Protein AF-A0A9E6CW08-F1 (afdb_monomer_lite)

Structure (mmCIF, N/CA/C/O backbone):
data_AF-A0A9E6CW08-F1
#
_entry.id   AF-A0A9E6CW08-F1
#
loop_
_atom_site.group_PDB
_atom_site.id
_atom_site.type_symbol
_atom_site.label_atom_id
_atom_site.label_alt_id
_atom_site.label_comp_id
_atom_site.label_asym_id
_atom_site.label_entity_id
_atom_site.label_seq_id
_atom_site.pdbx_PDB_ins_code
_atom_site.Cartn_x
_atom_site.Cartn_y
_atom_site.Cartn_z
_atom_site.occupancy
_atom_site.B_iso_or_equiv
_atom_site.auth_seq_id
_atom_site.auth_comp_id
_atom_site.auth_asym_id
_atom_site.auth_atom_id
_atom_site.pdbx_PDB_model_num
ATOM 1 N N . PHE A 1 1 ? -9.562 -5.379 1.284 1.00 45.94 1 PHE A N 1
ATOM 2 C CA . PHE A 1 1 ? -10.180 -6.037 0.110 1.00 45.94 1 PHE A CA 1
ATOM 3 C C . PHE A 1 1 ? -11.406 -5.252 -0.341 1.00 45.94 1 PHE A C 1
ATOM 5 O O . PHE A 1 1 ? -12.159 -4.828 0.525 1.00 45.94 1 PHE A O 1
ATOM 12 N N . ILE A 1 2 ? -11.610 -5.049 -1.651 1.00 34.16 2 ILE A N 1
ATOM 13 C CA . ILE A 1 2 ? -12.904 -4.602 -2.207 1.00 34.16 2 ILE A CA 1
ATOM 14 C C . ILE A 1 2 ? -13.571 -5.836 -2.800 1.00 34.16 2 ILE A C 1
ATOM 16 O O . ILE A 1 2 ? -13.052 -6.427 -3.745 1.00 34.16 2 ILE A O 1
ATOM 20 N N . GLN A 1 3 ? -14.692 -6.247 -2.220 1.00 30.05 3 GLN A N 1
ATOM 21 C CA . GLN A 1 3 ? -15.437 -7.411 -2.677 1.00 30.05 3 GLN A CA 1
ATOM 22 C C . GLN A 1 3 ? -16.535 -6.954 -3.644 1.00 30.05 3 GLN A C 1
ATOM 24 O O . GLN A 1 3 ? -17.569 -6.442 -3.224 1.00 30.05 3 GLN A O 1
ATOM 29 N N . VAL A 1 4 ? -16.327 -7.143 -4.949 1.00 29.12 4 VAL A N 1
ATOM 30 C CA . VAL A 1 4 ? -17.403 -7.010 -5.946 1.00 29.12 4 VAL A CA 1
ATOM 31 C C . VAL A 1 4 ? -18.092 -8.370 -6.065 1.00 29.12 4 VAL A C 1
ATOM 33 O O . VAL A 1 4 ? -17.420 -9.400 -6.161 1.00 29.12 4 VAL A O 1
ATOM 36 N N . LYS A 1 5 ? -19.431 -8.405 -6.017 1.00 29.41 5 LYS A N 1
ATOM 37 C CA . LYS A 1 5 ? -20.214 -9.650 -6.099 1.00 29.41 5 LYS A CA 1
ATOM 38 C C . LYS A 1 5 ? -19.769 -10.510 -7.295 1.00 29.41 5 LYS A C 1
ATOM 40 O O . LYS A 1 5 ? -19.950 -10.110 -8.439 1.00 29.41 5 LYS A O 1
ATOM 45 N N . GLY A 1 6 ? -19.287 -11.726 -7.020 1.00 31.77 6 GLY A N 1
ATOM 46 C CA . GLY A 1 6 ? -19.354 -12.842 -7.971 1.00 31.77 6 GLY A CA 1
ATOM 47 C C . GLY A 1 6 ? -18.050 -13.437 -8.503 1.00 31.77 6 GLY A C 1
ATOM 48 O O . GLY A 1 6 ? -18.146 -14.387 -9.274 1.00 31.77 6 GLY A O 1
ATOM 49 N N . LYS A 1 7 ? -16.852 -12.967 -8.123 1.00 31.28 7 LYS A N 1
ATOM 50 C CA . LYS A 1 7 ? -15.593 -13.631 -8.529 1.00 31.28 7 LYS A CA 1
ATOM 51 C C . LYS A 1 7 ? -14.561 -13.656 -7.401 1.00 31.28 7 LYS A C 1
ATOM 53 O O . LYS A 1 7 ? -13.884 -12.672 -7.124 1.00 31.28 7 LYS A O 1
ATOM 58 N N . THR A 1 8 ? -14.449 -14.815 -6.758 1.00 37.75 8 THR A N 1
ATOM 59 C CA . THR A 1 8 ? -13.527 -15.120 -5.653 1.00 37.75 8 THR A CA 1
ATOM 60 C C . THR A 1 8 ? -12.145 -15.483 -6.185 1.00 37.75 8 THR A C 1
ATOM 62 O O . THR A 1 8 ? -11.696 -16.620 -6.089 1.00 37.75 8 THR A O 1
ATOM 65 N N . SER A 1 9 ? -11.474 -14.529 -6.812 1.00 32.91 9 SER A N 1
ATOM 66 C CA . SER A 1 9 ? -10.041 -14.592 -7.086 1.00 32.91 9 SER A CA 1
ATOM 67 C C . SER A 1 9 ? -9.598 -13.164 -7.323 1.00 32.91 9 SER A C 1
ATOM 69 O O . SER A 1 9 ? -10.051 -12.526 -8.271 1.00 32.91 9 SER A O 1
ATOM 71 N N . GLY A 1 10 ? -8.756 -12.648 -6.429 1.00 34.97 10 GLY A N 1
ATOM 72 C CA . GLY A 1 10 ? -7.993 -11.428 -6.650 1.00 34.97 10 GLY A CA 1
ATOM 73 C C . GLY A 1 10 ? -7.030 -11.663 -7.803 1.00 34.97 10 GLY A C 1
ATOM 74 O O . GLY A 1 10 ? -5.837 -11.855 -7.594 1.00 34.97 10 GLY A O 1
ATOM 75 N N . THR A 1 11 ? -7.568 -11.719 -9.018 1.00 36.78 11 THR A N 1
ATOM 76 C CA . THR A 1 11 ? -6.828 -11.839 -10.264 1.00 36.78 11 THR A CA 1
ATOM 77 C C . THR A 1 11 ? -6.205 -10.479 -10.530 1.00 36.78 11 THR A C 1
ATOM 79 O O . THR A 1 11 ? -6.721 -9.660 -11.276 1.00 36.78 11 THR A O 1
ATOM 82 N N . TYR A 1 12 ? -5.140 -10.250 -9.768 1.00 44.81 12 TYR A N 1
ATOM 83 C CA . TYR A 1 12 ? -4.003 -9.396 -10.017 1.00 44.81 12 TYR A CA 1
ATOM 84 C C . TYR A 1 12 ? -4.298 -8.045 -10.687 1.00 44.81 12 TYR A C 1
ATOM 86 O O . TYR A 1 12 ? -4.353 -7.950 -11.910 1.00 44.81 12 TYR A O 1
ATOM 94 N N . ILE A 1 13 ? -4.242 -6.967 -9.894 1.00 46.84 13 ILE A N 1
ATOM 95 C CA . ILE A 1 13 ? -3.803 -5.651 -10.408 1.00 46.84 13 ILE A CA 1
ATOM 96 C C . ILE A 1 13 ? -2.502 -5.825 -11.232 1.00 46.84 13 ILE A C 1
ATOM 98 O O . ILE A 1 13 ? -2.330 -5.198 -12.268 1.00 46.84 13 ILE A O 1
ATOM 102 N N . TYR A 1 14 ? -1.649 -6.785 -10.854 1.00 45.47 14 TYR A N 1
ATOM 103 C CA . TYR A 1 14 ? -0.417 -7.146 -11.563 1.00 45.47 14 TYR A CA 1
ATOM 104 C C . TYR A 1 14 ? -0.602 -7.882 -12.903 1.00 45.47 14 TYR A C 1
ATOM 106 O O . TYR A 1 14 ? 0.326 -7.920 -13.700 1.00 45.47 14 TYR A O 1
ATOM 114 N N . GLY A 1 15 ? -1.766 -8.481 -13.175 1.00 45.59 15 GLY A N 1
ATOM 115 C CA . GLY A 1 15 ? -2.017 -9.230 -14.411 1.00 45.59 15 GLY A CA 1
ATOM 116 C C . GLY A 1 15 ? -2.188 -8.296 -15.607 1.00 45.59 15 GLY A C 1
ATOM 117 O O . GLY A 1 15 ? -1.991 -8.704 -16.746 1.00 45.59 15 GLY A O 1
ATOM 118 N N . LEU A 1 16 ? -2.506 -7.030 -15.325 1.00 46.94 16 LEU A N 1
ATOM 119 C CA . LEU A 1 16 ? -2.558 -5.936 -16.287 1.00 46.94 16 LEU A CA 1
ATOM 120 C C . LEU A 1 16 ? -1.205 -5.239 -16.488 1.00 46.94 16 LEU A C 1
ATOM 122 O O . LEU A 1 16 ? -1.100 -4.456 -17.424 1.00 46.94 16 LEU A O 1
ATOM 126 N N . MET A 1 17 ? -0.187 -5.513 -15.657 1.00 54.50 17 MET A N 1
ATOM 127 C CA . MET A 1 17 ? 1.103 -4.800 -15.696 1.00 54.50 17 MET A CA 1
ATOM 128 C C . MET A 1 17 ? 2.117 -5.341 -16.711 1.00 54.50 17 MET A C 1
ATOM 130 O O . MET A 1 17 ? 3.133 -4.692 -16.919 1.00 54.50 17 MET A O 1
ATOM 134 N N . GLY A 1 18 ? 1.770 -6.426 -17.413 1.00 51.66 18 GLY A N 1
ATOM 135 C CA . GLY A 1 18 ? 2.247 -6.699 -18.769 1.00 51.66 18 GLY A CA 1
ATOM 136 C C . GLY A 1 18 ? 3.692 -7.189 -18.906 1.00 51.66 18 GLY A C 1
ATOM 137 O O . GLY A 1 18 ? 4.634 -6.571 -18.441 1.00 51.66 18 GLY A O 1
ATOM 138 N N . ASP A 1 19 ? 3.824 -8.270 -19.667 1.00 57.53 19 ASP A N 1
ATOM 139 C CA . ASP A 1 19 ? 5.053 -8.859 -20.204 1.00 57.53 19 ASP A CA 1
ATOM 140 C C . ASP A 1 19 ? 5.978 -9.639 -19.253 1.00 57.53 19 ASP A C 1
ATOM 142 O O . ASP A 1 19 ? 6.251 -9.267 -18.111 1.00 57.53 19 ASP A O 1
ATOM 146 N N . ALA A 1 20 ? 6.468 -10.780 -19.748 1.00 61.28 20 ALA A N 1
ATOM 147 C CA . ALA A 1 20 ? 7.343 -11.683 -18.994 1.00 61.28 20 ALA A CA 1
ATOM 148 C C . ALA A 1 20 ? 8.663 -11.012 -18.583 1.00 61.28 20 ALA A C 1
ATOM 150 O O . ALA A 1 20 ? 9.259 -11.397 -17.578 1.00 61.28 20 ALA A O 1
ATOM 151 N N . ASP A 1 21 ? 9.079 -9.988 -19.324 1.00 64.38 21 ASP A N 1
ATOM 152 C CA . ASP A 1 21 ? 10.276 -9.204 -19.040 1.00 64.38 21 ASP A CA 1
ATOM 153 C C . ASP A 1 21 ? 10.099 -8.329 -17.791 1.00 64.38 21 ASP A C 1
ATOM 155 O O . ASP A 1 21 ? 10.969 -8.330 -16.923 1.00 64.38 21 ASP A O 1
ATOM 159 N N . VAL A 1 22 ? 8.934 -7.693 -17.613 1.00 71.06 22 VAL A N 1
ATOM 160 C CA . VAL A 1 22 ? 8.613 -6.925 -16.395 1.00 71.06 22 VAL A CA 1
ATOM 161 C C . VAL A 1 22 ? 8.496 -7.858 -15.190 1.00 71.06 22 VAL A C 1
ATOM 163 O O . VAL A 1 22 ? 8.967 -7.535 -14.105 1.00 71.06 22 VAL A O 1
ATOM 166 N N . MET A 1 23 ? 7.933 -9.059 -15.368 1.00 68.56 23 MET A N 1
ATOM 167 C CA . MET A 1 23 ? 7.845 -10.044 -14.280 1.00 68.56 23 MET A CA 1
ATOM 168 C C . MET A 1 23 ? 9.210 -10.532 -13.775 1.00 68.56 23 MET A C 1
ATOM 170 O O . MET A 1 23 ? 9.300 -10.961 -12.623 1.00 68.56 23 MET A O 1
ATOM 174 N N . ASN A 1 24 ? 10.243 -10.492 -14.620 1.00 74.94 24 ASN A N 1
ATOM 175 C CA . ASN A 1 24 ? 11.610 -10.869 -14.261 1.00 74.94 24 ASN A CA 1
ATOM 176 C C . ASN A 1 24 ? 12.474 -9.670 -13.838 1.00 74.94 24 ASN A C 1
ATOM 178 O O . ASN A 1 24 ? 13.599 -9.880 -13.379 1.00 74.94 24 ASN A O 1
ATOM 182 N N . ASP A 1 25 ? 11.974 -8.437 -13.963 1.00 83.25 25 ASP A N 1
ATOM 183 C CA . ASP A 1 25 ? 12.694 -7.241 -13.537 1.00 83.25 25 ASP A CA 1
ATOM 184 C C . ASP A 1 25 ? 12.878 -7.253 -12.002 1.00 83.25 25 ASP A C 1
ATOM 186 O O . ASP A 1 25 ? 11.890 -7.305 -11.257 1.00 83.25 25 ASP A O 1
ATOM 190 N N . PRO A 1 26 ? 14.122 -7.187 -11.486 1.00 87.38 26 P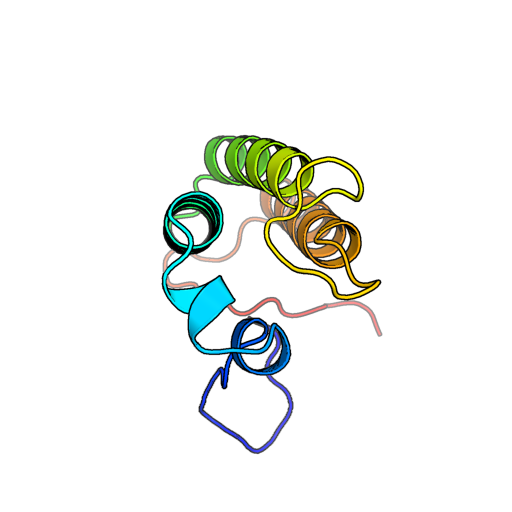RO A N 1
ATOM 191 C CA . PRO A 1 26 ? 14.379 -7.175 -10.048 1.00 87.38 26 PRO A CA 1
ATOM 192 C C . PRO A 1 26 ? 13.668 -6.044 -9.290 1.00 87.38 26 PRO A C 1
ATOM 194 O O . PRO A 1 26 ? 13.253 -6.244 -8.147 1.00 87.38 26 PRO A O 1
ATOM 197 N N . ALA A 1 27 ? 13.502 -4.868 -9.903 1.00 86.88 27 ALA A N 1
ATOM 198 C CA . ALA A 1 27 ? 12.786 -3.744 -9.311 1.00 86.88 27 ALA A CA 1
ATOM 199 C C . ALA A 1 27 ? 11.285 -4.039 -9.205 1.00 86.88 27 ALA A C 1
ATOM 201 O O . ALA A 1 27 ? 10.679 -3.761 -8.167 1.00 86.88 27 ALA A O 1
ATOM 202 N N . PHE A 1 28 ? 10.697 -4.677 -10.222 1.00 85.00 28 PHE A N 1
ATOM 203 C CA . PHE A 1 28 ? 9.305 -5.123 -10.168 1.00 85.00 28 PHE A CA 1
ATOM 204 C C . PHE A 1 28 ? 9.092 -6.227 -9.132 1.00 85.00 28 PHE A C 1
ATOM 206 O O . PHE A 1 28 ? 8.138 -6.160 -8.355 1.00 85.00 28 PHE A O 1
ATOM 213 N N . VAL A 1 29 ? 9.990 -7.216 -9.062 1.00 85.62 29 VAL A N 1
ATOM 214 C CA . VAL A 1 29 ? 9.926 -8.289 -8.057 1.00 85.62 29 VAL A CA 1
ATOM 215 C C . VAL A 1 29 ? 9.994 -7.708 -6.643 1.00 85.62 29 VAL A C 1
ATOM 217 O O . VAL A 1 29 ? 9.134 -8.018 -5.819 1.00 85.62 29 VAL A O 1
ATOM 220 N N . ASN A 1 30 ? 10.938 -6.800 -6.385 1.00 89.25 30 ASN A N 1
ATOM 221 C CA . ASN A 1 30 ? 11.058 -6.115 -5.099 1.00 89.25 30 ASN A CA 1
ATOM 222 C C . ASN A 1 30 ? 9.803 -5.294 -4.755 1.00 89.25 30 ASN A C 1
ATOM 224 O O . ASN A 1 30 ? 9.300 -5.362 -3.634 1.00 89.25 30 ASN A O 1
ATOM 228 N N . LEU A 1 31 ? 9.258 -4.543 -5.716 1.00 88.62 31 LEU A N 1
ATOM 229 C CA . LEU A 1 31 ? 8.039 -3.757 -5.514 1.00 88.62 31 LEU A CA 1
ATOM 230 C C . LEU A 1 31 ? 6.828 -4.651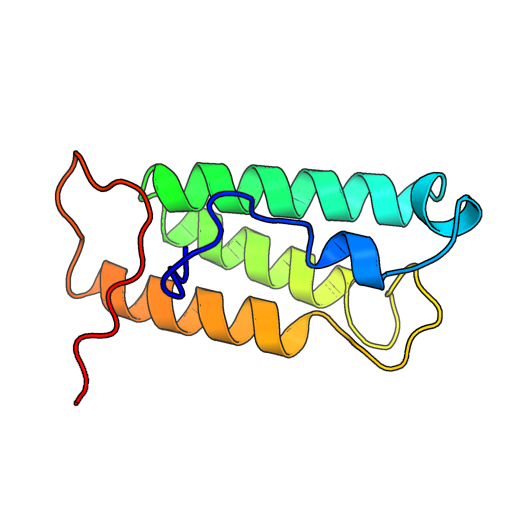 -5.212 1.00 88.62 31 LEU A C 1
ATOM 232 O O . LEU A 1 31 ? 6.057 -4.374 -4.293 1.00 88.62 31 LEU A O 1
ATOM 236 N N . LYS A 1 32 ? 6.684 -5.761 -5.938 1.00 84.69 32 LYS A N 1
ATOM 237 C CA . LYS A 1 32 ? 5.647 -6.767 -5.694 1.00 84.69 32 LYS A CA 1
ATOM 238 C C . LYS A 1 32 ? 5.752 -7.340 -4.277 1.00 84.69 32 LYS A C 1
ATOM 240 O O . LYS A 1 32 ? 4.735 -7.409 -3.585 1.00 84.69 32 LYS A O 1
ATOM 245 N N . ASP A 1 33 ? 6.951 -7.705 -3.831 1.00 88.12 33 ASP A N 1
ATOM 246 C CA . ASP A 1 33 ? 7.172 -8.268 -2.494 1.00 88.12 33 ASP A CA 1
ATOM 247 C C . ASP A 1 33 ? 6.887 -7.236 -1.386 1.00 88.12 33 ASP A C 1
ATOM 249 O O . ASP A 1 33 ? 6.278 -7.565 -0.361 1.00 88.12 33 ASP A O 1
ATOM 253 N N . LYS A 1 34 ? 7.216 -5.957 -1.614 1.00 90.31 34 LYS A N 1
ATOM 254 C CA . LYS A 1 34 ? 6.845 -4.852 -0.715 1.00 90.31 34 LYS A CA 1
ATOM 255 C C . LYS A 1 34 ? 5.337 -4.678 -0.603 1.00 90.31 34 LYS A C 1
ATOM 257 O O . LYS A 1 34 ? 4.825 -4.589 0.510 1.00 90.31 34 LYS A O 1
ATOM 262 N N . ILE A 1 35 ? 4.611 -4.687 -1.722 1.00 87.50 35 ILE A N 1
ATOM 263 C CA . ILE A 1 35 ? 3.143 -4.590 -1.699 1.00 87.50 35 ILE A CA 1
ATOM 264 C C . ILE A 1 35 ? 2.535 -5.789 -0.966 1.00 87.50 35 ILE A C 1
ATOM 266 O O . ILE A 1 35 ? 1.631 -5.610 -0.150 1.00 87.50 35 ILE A O 1
ATOM 270 N N . HIS A 1 36 ? 3.042 -7.002 -1.203 1.00 86.62 36 HIS A N 1
ATOM 271 C CA . HIS A 1 36 ? 2.594 -8.191 -0.478 1.00 86.62 36 HIS A CA 1
ATOM 272 C C . HIS A 1 36 ? 2.776 -8.025 1.035 1.00 86.62 36 HIS A C 1
ATOM 274 O O . HIS A 1 36 ? 1.831 -8.202 1.803 1.00 86.62 36 HIS A O 1
ATOM 280 N N . THR A 1 37 ? 3.963 -7.592 1.454 1.00 89.25 37 THR A N 1
ATOM 281 C CA . THR A 1 37 ? 4.270 -7.356 2.867 1.00 89.25 37 THR A CA 1
ATOM 282 C C . THR A 1 37 ? 3.385 -6.243 3.450 1.00 89.25 37 THR A C 1
ATOM 284 O O . THR A 1 37 ? 2.859 -6.388 4.551 1.00 89.25 37 THR A O 1
ATOM 287 N N . ALA A 1 38 ? 3.128 -5.157 2.710 1.00 89.56 38 ALA A N 1
ATOM 288 C CA . ALA A 1 38 ? 2.261 -4.060 3.162 1.00 89.56 38 ALA A CA 1
ATOM 289 C C . ALA A 1 38 ? 0.831 -4.536 3.403 1.00 89.56 38 ALA A C 1
ATOM 291 O O . ALA A 1 38 ? 0.202 -4.161 4.391 1.00 89.56 38 ALA A O 1
ATOM 292 N N . MET A 1 39 ? 0.343 -5.427 2.543 1.00 85.81 39 MET A N 1
ATOM 293 C CA . MET A 1 39 ? -0.970 -6.043 2.680 1.00 85.81 39 MET A CA 1
ATOM 294 C C . MET A 1 39 ? -1.072 -6.947 3.912 1.00 85.81 39 MET A C 1
ATOM 296 O O . MET A 1 39 ? -2.118 -6.963 4.561 1.00 85.81 39 MET A O 1
ATOM 300 N N . GLU A 1 40 ? -0.015 -7.682 4.258 1.00 88.62 40 GLU A N 1
ATOM 301 C CA . GLU A 1 40 ? 0.035 -8.484 5.486 1.00 88.62 40 GLU A CA 1
ATOM 302 C C . GLU A 1 40 ? 0.059 -7.600 6.735 1.00 88.62 40 GLU A C 1
ATOM 304 O O . GLU A 1 40 ? -0.755 -7.793 7.638 1.00 88.62 40 GLU A O 1
ATOM 309 N N . ILE A 1 41 ? 0.928 -6.584 6.763 1.00 90.00 41 ILE A N 1
ATOM 310 C CA . ILE A 1 41 ? 1.020 -5.613 7.863 1.00 90.00 41 ILE A CA 1
ATOM 311 C C . ILE A 1 41 ? -0.335 -4.929 8.084 1.00 90.00 41 ILE A C 1
ATOM 313 O O . ILE A 1 41 ? -0.841 -4.899 9.210 1.00 90.00 41 ILE A O 1
ATOM 317 N N . TYR A 1 42 ? -0.965 -4.474 7.001 1.00 87.50 42 TYR A N 1
ATOM 318 C CA . TYR A 1 42 ? -2.299 -3.884 7.015 1.00 87.50 42 TYR A CA 1
ATOM 319 C C . TYR A 1 42 ? -3.351 -4.834 7.608 1.00 87.50 42 TYR A C 1
ATOM 321 O O . TYR A 1 42 ? -4.136 -4.425 8.459 1.00 87.50 42 TYR A O 1
ATOM 329 N N . ARG A 1 43 ? -3.349 -6.125 7.248 1.00 84.62 43 ARG A N 1
ATOM 330 C CA . ARG A 1 43 ? -4.275 -7.113 7.842 1.00 84.62 43 ARG A CA 1
ATOM 331 C C . ARG A 1 43 ? -4.008 -7.377 9.321 1.00 84.62 43 ARG A C 1
ATOM 333 O O . ARG A 1 43 ? -4.945 -7.652 10.058 1.00 84.62 43 ARG A O 1
ATOM 340 N N . THR A 1 44 ? -2.760 -7.252 9.767 1.00 87.75 44 THR A N 1
ATOM 341 C CA . THR A 1 44 ? -2.405 -7.336 11.196 1.00 87.75 44 THR A CA 1
ATOM 342 C C . THR A 1 44 ? -2.715 -6.059 11.982 1.00 87.75 44 THR A C 1
ATOM 344 O O . THR A 1 44 ? -2.300 -5.944 13.131 1.00 87.75 44 THR A O 1
ATOM 347 N N . GLN A 1 45 ? -3.423 -5.098 11.379 1.00 87.69 45 GLN A N 1
ATOM 348 C CA . GLN A 1 45 ? -3.815 -3.826 11.996 1.00 87.69 45 GLN A CA 1
ATOM 349 C C . GLN A 1 45 ? -2.640 -2.942 12.438 1.00 87.69 45 GLN A C 1
ATOM 351 O O . GLN A 1 45 ? -2.789 -2.031 13.252 1.00 87.69 45 GLN A O 1
ATOM 356 N N . ARG A 1 46 ? -1.451 -3.175 11.875 1.00 90.94 46 ARG A N 1
ATOM 357 C CA . ARG A 1 46 ? -0.256 -2.360 12.116 1.00 90.94 46 ARG A CA 1
ATOM 358 C C . ARG A 1 46 ? -0.279 -1.133 11.209 1.00 90.94 46 ARG A C 1
ATOM 360 O O . ARG A 1 46 ? 0.434 -1.048 10.215 1.00 90.94 46 ARG A O 1
ATOM 367 N N . TRP A 1 47 ? -1.167 -0.199 11.531 1.00 91.06 47 TRP A N 1
ATOM 368 C CA . TRP A 1 47 ? -1.531 0.930 10.672 1.00 91.06 47 TRP A CA 1
ATOM 369 C C . TRP A 1 47 ? -0.383 1.880 10.341 1.00 91.06 47 TRP A C 1
ATOM 371 O O . TRP A 1 47 ? -0.260 2.302 9.194 1.00 91.06 47 TRP A O 1
ATOM 381 N N . ASP A 1 48 ? 0.445 2.228 11.325 1.00 92.56 48 ASP A N 1
ATOM 382 C CA . ASP A 1 48 ? 1.585 3.125 11.110 1.00 92.56 48 ASP A CA 1
ATOM 383 C C . ASP A 1 48 ? 2.635 2.480 10.200 1.00 92.56 48 ASP A C 1
ATOM 385 O O . ASP A 1 48 ? 3.075 3.094 9.233 1.00 92.56 48 ASP A O 1
ATOM 389 N N . GLU A 1 49 ? 2.959 1.208 10.446 1.00 93.62 49 GLU A N 1
ATOM 390 C CA . GLU A 1 49 ? 3.879 0.440 9.600 1.00 93.62 49 GLU A CA 1
ATOM 391 C C . GLU A 1 49 ? 3.336 0.276 8.174 1.00 93.62 49 GLU A C 1
ATOM 393 O O . GLU A 1 49 ? 4.077 0.436 7.205 1.00 93.62 49 GLU A O 1
ATOM 398 N N . ALA A 1 50 ? 2.036 -0.002 8.028 1.00 92.19 50 ALA A N 1
ATOM 399 C CA . ALA A 1 50 ? 1.402 -0.118 6.719 1.00 92.19 50 ALA A CA 1
ATOM 400 C C . ALA A 1 50 ? 1.477 1.206 5.941 1.00 92.19 50 ALA A C 1
ATOM 402 O O . ALA A 1 50 ? 1.826 1.191 4.763 1.00 92.19 50 ALA A O 1
ATOM 403 N N . ALA A 1 51 ? 1.201 2.340 6.595 1.00 92.88 51 ALA A N 1
ATOM 404 C CA . ALA A 1 51 ? 1.251 3.660 5.965 1.00 92.88 51 ALA A CA 1
ATOM 405 C C . ALA A 1 51 ? 2.658 4.002 5.451 1.00 92.88 51 ALA A C 1
ATOM 407 O O . ALA A 1 51 ? 2.811 4.466 4.323 1.00 92.88 51 ALA A O 1
ATOM 408 N N . GLU A 1 52 ? 3.701 3.732 6.241 1.00 95.50 52 GLU A N 1
ATOM 409 C CA . GLU A 1 52 ? 5.084 3.963 5.801 1.00 95.50 52 GLU A CA 1
ATOM 410 C C . GLU A 1 52 ? 5.456 3.090 4.597 1.00 95.50 52 GLU A C 1
ATOM 412 O O . GLU A 1 52 ? 6.070 3.569 3.642 1.00 95.50 52 GLU A O 1
ATOM 417 N N . MET A 1 53 ? 5.008 1.833 4.576 1.00 93.88 53 MET A N 1
ATOM 418 C CA . MET A 1 53 ? 5.246 0.958 3.428 1.00 93.88 53 MET A CA 1
ATOM 419 C C . MET A 1 53 ? 4.510 1.430 2.170 1.00 93.88 53 MET A C 1
ATOM 421 O O . MET A 1 53 ? 5.083 1.385 1.084 1.00 93.88 53 MET A O 1
ATOM 425 N N . PHE A 1 54 ? 3.275 1.934 2.284 1.00 92.12 54 PHE A N 1
ATOM 426 C CA . PHE A 1 54 ? 2.551 2.488 1.133 1.00 92.12 54 PHE A CA 1
ATOM 427 C C . PHE A 1 54 ? 3.195 3.766 0.577 1.00 92.12 54 PHE A C 1
ATOM 429 O O . PHE A 1 54 ? 3.169 3.964 -0.639 1.00 92.12 54 PHE A O 1
ATOM 436 N N . LYS A 1 55 ? 3.854 4.585 1.408 1.00 93.69 55 LYS A N 1
ATOM 437 C CA . LYS A 1 55 ? 4.677 5.715 0.933 1.00 93.69 55 LYS A CA 1
ATOM 438 C C . LYS A 1 55 ? 5.898 5.250 0.137 1.00 93.69 55 LYS A C 1
ATOM 440 O O . LYS A 1 55 ? 6.204 5.816 -0.915 1.00 93.69 55 LYS A O 1
ATOM 445 N N . GLU A 1 56 ? 6.583 4.211 0.611 1.00 93.62 56 GLU A N 1
ATOM 446 C CA . GLU A 1 56 ? 7.714 3.621 -0.114 1.00 93.62 56 GLU A CA 1
ATOM 447 C C . GLU A 1 56 ? 7.258 3.026 -1.456 1.00 93.62 56 GLU A C 1
ATOM 449 O O . GLU A 1 56 ? 7.836 3.320 -2.501 1.00 93.62 56 GLU A O 1
ATOM 454 N N . ILE A 1 57 ? 6.166 2.257 -1.446 1.00 92.12 57 ILE A N 1
ATOM 455 C CA . ILE A 1 57 ? 5.545 1.682 -2.647 1.00 92.12 57 ILE A CA 1
ATOM 456 C C . ILE A 1 57 ? 5.150 2.779 -3.638 1.00 92.12 57 ILE A C 1
ATOM 458 O O . ILE A 1 57 ? 5.410 2.636 -4.831 1.00 92.12 57 ILE A O 1
ATOM 462 N N . ARG A 1 58 ? 4.570 3.887 -3.157 1.00 92.38 58 ARG A N 1
ATOM 463 C CA . ARG A 1 58 ? 4.218 5.044 -3.992 1.00 92.38 58 ARG A CA 1
ATOM 464 C C . ARG A 1 58 ? 5.447 5.604 -4.695 1.00 92.38 58 ARG A C 1
ATOM 466 O O . ARG A 1 58 ? 5.400 5.865 -5.886 1.00 92.38 58 ARG A O 1
ATOM 473 N N . THR A 1 59 ? 6.558 5.731 -3.975 1.00 92.38 59 THR A N 1
ATOM 474 C CA . THR A 1 59 ? 7.817 6.253 -4.525 1.00 92.38 59 THR A CA 1
ATOM 475 C C . THR A 1 59 ? 8.378 5.329 -5.606 1.00 92.38 59 THR A C 1
ATOM 477 O O . THR A 1 59 ? 8.779 5.801 -6.663 1.00 92.38 59 THR A O 1
ATOM 480 N N . LEU A 1 60 ? 8.356 4.014 -5.375 1.00 89.19 60 LEU A N 1
ATOM 481 C CA . LEU A 1 60 ? 8.850 3.000 -6.317 1.00 89.19 60 LEU A CA 1
ATOM 482 C C . LEU A 1 60 ? 7.935 2.786 -7.533 1.00 89.19 60 LEU A C 1
ATOM 484 O O . LEU A 1 60 ? 8.390 2.315 -8.569 1.00 89.19 60 LEU A O 1
ATOM 488 N N . GLY A 1 61 ? 6.646 3.092 -7.403 1.00 87.06 61 GLY A N 1
ATOM 489 C CA . GLY A 1 61 ? 5.647 2.960 -8.463 1.00 87.06 61 GLY A CA 1
ATOM 490 C C . GLY A 1 61 ? 5.200 4.284 -9.077 1.00 87.06 61 GLY A C 1
ATOM 491 O O . GLY A 1 61 ? 4.175 4.287 -9.762 1.00 87.06 61 GLY A O 1
ATOM 492 N N . ASN A 1 62 ? 5.902 5.389 -8.800 1.00 86.81 62 ASN A N 1
ATOM 493 C CA . ASN A 1 62 ? 5.601 6.700 -9.372 1.00 86.81 62 ASN A CA 1
ATOM 494 C C . ASN A 1 62 ? 6.066 6.788 -10.831 1.00 86.81 62 ASN A C 1
ATOM 496 O O . ASN A 1 62 ? 6.693 5.872 -11.369 1.00 86.81 62 ASN A O 1
ATOM 500 N N . ASP A 1 63 ? 5.792 7.923 -11.469 1.00 85.88 63 ASP A N 1
ATOM 501 C CA . ASP A 1 63 ? 6.093 8.066 -12.884 1.00 85.88 63 ASP A CA 1
ATOM 502 C C . ASP A 1 63 ? 7.582 7.952 -13.236 1.00 85.88 63 ASP A C 1
ATOM 504 O O . ASP A 1 63 ? 7.908 7.508 -14.336 1.00 85.88 63 ASP A O 1
ATOM 508 N N . GLU A 1 64 ? 8.465 8.300 -12.304 1.00 87.31 64 GLU A N 1
ATOM 509 C CA . GLU A 1 64 ? 9.914 8.342 -12.505 1.00 87.31 64 GLU A CA 1
ATOM 510 C C . GLU A 1 64 ? 10.604 6.997 -12.232 1.00 87.31 64 GLU A C 1
ATOM 512 O O . GLU A 1 64 ? 11.618 6.697 -12.857 1.00 87.31 64 GLU A O 1
ATOM 517 N N . ASN A 1 65 ? 10.074 6.192 -11.305 1.00 87.56 65 ASN A N 1
ATOM 518 C CA . ASN A 1 65 ? 10.734 4.984 -10.794 1.00 87.56 65 ASN A CA 1
ATOM 519 C C . ASN A 1 65 ? 10.036 3.680 -11.193 1.00 87.56 65 ASN A C 1
ATOM 521 O O . ASN A 1 65 ? 10.579 2.602 -10.939 1.00 87.56 65 ASN A O 1
ATOM 525 N N . ARG A 1 66 ? 8.838 3.756 -11.788 1.00 84.19 66 ARG A N 1
ATOM 526 C CA . ARG A 1 66 ? 8.058 2.566 -12.131 1.00 84.19 66 ARG A CA 1
ATOM 527 C C . ARG A 1 66 ? 8.857 1.607 -13.031 1.00 84.19 66 ARG A C 1
ATOM 529 O O . ARG A 1 66 ? 9.405 2.029 -14.048 1.00 84.19 66 ARG A O 1
ATOM 536 N N . PRO A 1 67 ? 8.870 0.301 -12.718 1.00 83.25 67 PRO A N 1
ATOM 537 C CA . PRO A 1 67 ? 9.577 -0.703 -13.515 1.00 83.25 67 PRO A CA 1
ATOM 538 C C . PRO A 1 67 ? 8.785 -1.172 -14.752 1.00 83.25 67 PRO A C 1
ATOM 540 O O . PRO A 1 67 ? 9.225 -2.072 -15.457 1.00 83.25 67 PRO A O 1
ATOM 543 N N . TRP A 1 68 ? 7.602 -0.604 -15.021 1.00 82.06 68 TRP A N 1
ATOM 544 C CA . TRP A 1 68 ? 6.763 -0.942 -16.177 1.00 82.06 68 TRP A CA 1
ATOM 545 C C . TRP A 1 68 ? 6.564 0.254 -17.111 1.00 82.06 68 TRP A C 1
ATOM 547 O O . TRP A 1 68 ? 6.596 1.413 -16.704 1.00 82.06 68 TRP A O 1
ATOM 557 N N . HIS A 1 69 ? 6.267 -0.030 -18.378 1.00 79.38 69 HIS A N 1
ATOM 558 C CA . HIS A 1 69 ? 6.113 0.993 -19.422 1.00 79.38 69 HIS A CA 1
ATOM 559 C C . HIS A 1 69 ? 4.683 1.520 -19.604 1.00 79.38 69 HIS A C 1
ATOM 561 O O . HIS A 1 69 ? 4.435 2.350 -20.475 1.00 79.38 69 HIS A O 1
ATOM 567 N N . LEU A 1 70 ? 3.731 1.055 -18.798 1.00 76.25 70 LEU A N 1
ATOM 568 C CA . LEU A 1 70 ? 2.354 1.546 -18.836 1.00 76.25 70 LEU A CA 1
ATOM 569 C C . LEU A 1 70 ? 2.251 2.981 -18.291 1.00 76.25 70 LEU A C 1
ATOM 571 O O . LEU A 1 70 ? 3.033 3.393 -17.435 1.00 76.25 70 LEU A O 1
ATOM 575 N N . GLU A 1 71 ? 1.239 3.720 -18.747 1.00 77.31 71 GLU A N 1
ATOM 576 C CA . GLU A 1 71 ? 0.870 5.061 -18.249 1.00 77.31 71 GLU A CA 1
ATOM 577 C C . GLU A 1 71 ? 0.060 5.015 -16.939 1.00 77.31 71 GLU A C 1
ATOM 579 O O . GLU A 1 71 ? -0.632 5.964 -16.583 1.00 77.31 71 GLU A O 1
ATOM 584 N N . VAL A 1 72 ? 0.105 3.889 -16.225 1.00 76.50 72 VAL A N 1
ATOM 585 C CA . VAL A 1 72 ? -0.513 3.735 -14.906 1.00 76.50 72 VAL A CA 1
ATOM 586 C C . VAL A 1 72 ? 0.577 3.782 -13.845 1.00 76.50 72 VAL A C 1
ATOM 588 O O . VAL A 1 72 ? 1.643 3.201 -14.031 1.00 76.50 72 VAL A O 1
ATOM 591 N N . ASN A 1 73 ? 0.310 4.441 -12.727 1.00 83.12 73 ASN A N 1
ATOM 592 C CA . ASN A 1 73 ? 1.194 4.477 -11.569 1.00 83.12 73 ASN A CA 1
ATOM 593 C C . ASN A 1 73 ? 0.474 3.889 -10.339 1.00 83.12 73 ASN A C 1
ATOM 595 O O . ASN A 1 73 ? -0.670 3.429 -10.430 1.00 83.12 73 ASN A O 1
ATOM 599 N N . LEU A 1 74 ? 1.151 3.849 -9.190 1.00 84.00 74 LEU A N 1
ATOM 600 C CA . LEU A 1 74 ? 0.562 3.324 -7.951 1.00 84.00 74 LEU A CA 1
ATOM 601 C C . LEU A 1 74 ? -0.147 4.375 -7.091 1.00 84.00 74 LEU A C 1
ATOM 603 O O . LEU A 1 74 ? -0.632 4.016 -6.019 1.00 84.00 74 LEU A O 1
ATOM 607 N N . ASP A 1 75 ? -0.268 5.628 -7.532 1.00 85.25 75 ASP A N 1
ATOM 608 C CA 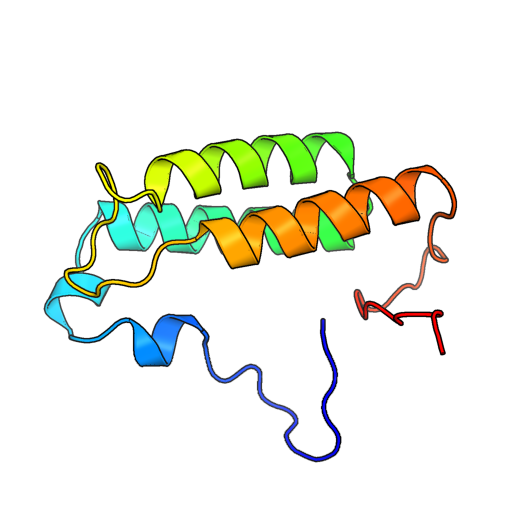. ASP A 1 75 ? -0.809 6.707 -6.696 1.00 85.25 75 ASP A CA 1
ATOM 609 C C . ASP A 1 75 ? -2.234 6.399 -6.242 1.00 85.25 75 ASP A C 1
ATOM 611 O O . ASP A 1 75 ? -2.511 6.404 -5.047 1.00 85.25 75 ASP A O 1
ATOM 615 N N . THR A 1 76 ? -3.113 5.993 -7.165 1.00 82.62 76 THR A N 1
ATOM 616 C CA . THR A 1 76 ? -4.503 5.637 -6.829 1.00 82.62 76 THR A CA 1
ATOM 617 C C . THR A 1 76 ? -4.589 4.460 -5.853 1.00 82.62 76 THR A C 1
ATOM 619 O O . THR A 1 76 ? -5.478 4.419 -5.003 1.00 82.62 76 THR A O 1
ATOM 622 N N . LEU A 1 77 ? -3.678 3.486 -5.961 1.00 83.25 77 LEU A N 1
ATOM 623 C CA . LEU A 1 77 ? -3.617 2.373 -5.015 1.00 83.25 77 LEU A CA 1
ATOM 624 C C . LEU A 1 77 ? -3.200 2.884 -3.634 1.00 83.25 77 LEU A C 1
ATOM 626 O O . LEU A 1 77 ? -3.848 2.553 -2.646 1.00 83.25 77 LEU A O 1
ATOM 630 N N . CYS A 1 78 ? -2.131 3.673 -3.563 1.00 88.56 78 CYS A N 1
ATOM 631 C CA . CYS A 1 78 ? -1.615 4.178 -2.300 1.00 88.56 78 CYS A CA 1
ATOM 632 C C . CYS A 1 78 ? -2.603 5.135 -1.624 1.00 88.56 78 CYS A C 1
ATOM 634 O O . CYS A 1 78 ? -2.854 4.967 -0.435 1.00 88.56 78 CYS A O 1
ATOM 636 N N . ASP A 1 79 ? -3.239 6.044 -2.368 1.00 87.75 79 ASP A N 1
ATOM 637 C CA . ASP A 1 79 ? -4.272 6.952 -1.850 1.00 87.75 79 ASP A CA 1
ATOM 638 C C . ASP A 1 79 ? -5.436 6.173 -1.230 1.00 87.75 79 ASP A C 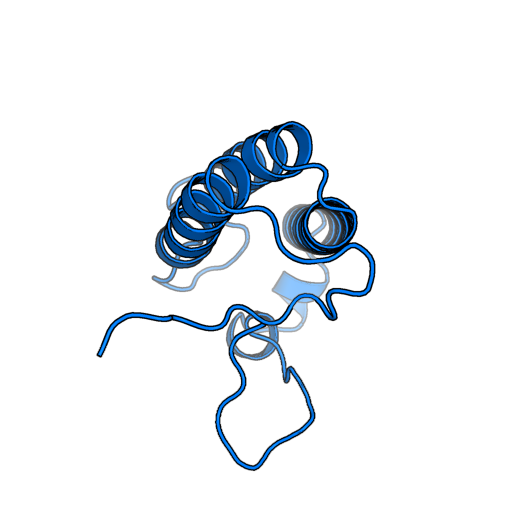1
ATOM 640 O O . ASP A 1 79 ? -5.835 6.439 -0.096 1.00 87.75 79 ASP A O 1
ATOM 644 N N . LEU A 1 80 ? -5.913 5.130 -1.919 1.00 85.31 80 LEU A N 1
ATOM 645 C CA . LEU A 1 80 ? -6.970 4.264 -1.401 1.00 85.31 80 LEU A CA 1
ATOM 646 C C . LEU A 1 80 ? -6.583 3.614 -0.065 1.00 85.31 80 LEU A C 1
ATOM 648 O O . LEU A 1 80 ? -7.429 3.471 0.815 1.00 85.31 80 LEU A O 1
ATOM 652 N N . TYR A 1 81 ? -5.344 3.148 0.090 1.00 87.69 81 TYR A N 1
ATOM 653 C CA . TYR A 1 81 ? -4.916 2.522 1.343 1.00 87.69 81 TYR A CA 1
ATOM 654 C C . TYR A 1 81 ? -4.638 3.542 2.444 1.00 87.69 81 TYR A C 1
ATOM 656 O O . TYR A 1 81 ? -4.978 3.262 3.592 1.00 87.69 81 TYR A O 1
ATOM 664 N N . ASP A 1 82 ? -4.111 4.718 2.114 1.00 89.06 82 ASP A N 1
ATOM 665 C CA . ASP A 1 82 ? -3.903 5.804 3.070 1.00 89.06 82 ASP A CA 1
ATOM 666 C C . ASP A 1 82 ? -5.236 6.281 3.671 1.00 89.06 82 ASP A C 1
ATOM 668 O O . ASP A 1 82 ? -5.348 6.397 4.895 1.00 89.06 82 ASP A O 1
ATOM 672 N N . GLU A 1 83 ? -6.279 6.454 2.850 1.00 88.88 83 GLU A N 1
ATOM 673 C CA . GLU A 1 83 ? -7.632 6.792 3.318 1.00 88.88 83 GLU A CA 1
ATOM 674 C C . GLU A 1 83 ? -8.180 5.736 4.287 1.00 88.88 83 GLU A C 1
ATOM 676 O O . GLU A 1 83 ? -8.646 6.053 5.383 1.00 88.88 83 GLU A O 1
ATOM 681 N N . ARG A 1 84 ? -8.062 4.455 3.924 1.00 87.94 84 ARG A N 1
ATOM 682 C CA . ARG A 1 84 ? -8.527 3.346 4.771 1.00 87.94 84 ARG A CA 1
ATOM 683 C C . ARG A 1 84 ? -7.776 3.251 6.081 1.00 87.94 84 ARG A C 1
ATOM 685 O O . ARG A 1 84 ? -8.372 2.957 7.112 1.00 87.94 84 ARG A O 1
ATOM 692 N N . ILE A 1 85 ? -6.460 3.429 6.033 1.00 89.38 85 ILE A N 1
ATOM 693 C CA . ILE A 1 85 ? -5.616 3.415 7.221 1.00 89.38 85 ILE A CA 1
ATOM 694 C C . ILE A 1 85 ? -6.016 4.572 8.139 1.00 89.38 85 ILE A C 1
ATOM 696 O O . ILE A 1 85 ? -6.139 4.364 9.344 1.00 89.38 85 ILE A O 1
ATOM 700 N N . ALA A 1 86 ? -6.265 5.767 7.596 1.00 89.06 86 ALA A N 1
ATOM 701 C CA . ALA A 1 86 ? -6.747 6.902 8.377 1.00 89.06 86 ALA A CA 1
ATOM 702 C C . ALA A 1 86 ? -8.105 6.607 9.039 1.00 89.06 86 ALA A C 1
ATOM 704 O O . ALA A 1 86 ? -8.267 6.866 10.233 1.00 89.06 86 ALA A O 1
ATOM 705 N N . GLU A 1 87 ? -9.046 6.001 8.310 1.00 87.12 87 GLU A N 1
ATOM 706 C CA . GLU A 1 87 ? -10.350 5.604 8.854 1.00 87.12 87 GLU A CA 1
ATOM 707 C C . GLU A 1 87 ? -10.211 4.551 9.964 1.00 87.12 87 GLU A C 1
ATOM 709 O O . GLU A 1 87 ? -10.780 4.715 11.043 1.00 87.12 87 GLU A O 1
ATOM 714 N N . TYR A 1 88 ? -9.391 3.517 9.763 1.00 86.56 88 TYR A N 1
ATOM 715 C CA . TYR A 1 88 ? -9.181 2.452 10.750 1.00 86.56 88 TYR A CA 1
ATOM 716 C C . TYR A 1 88 ? -8.324 2.844 11.948 1.00 86.56 88 TYR A C 1
ATOM 718 O O . TYR A 1 88 ? -8.435 2.225 13.003 1.00 86.56 88 TYR A O 1
ATOM 726 N N . LYS A 1 89 ? -7.525 3.906 11.848 1.00 86.25 89 LYS A N 1
ATOM 727 C CA . LYS A 1 89 ? -6.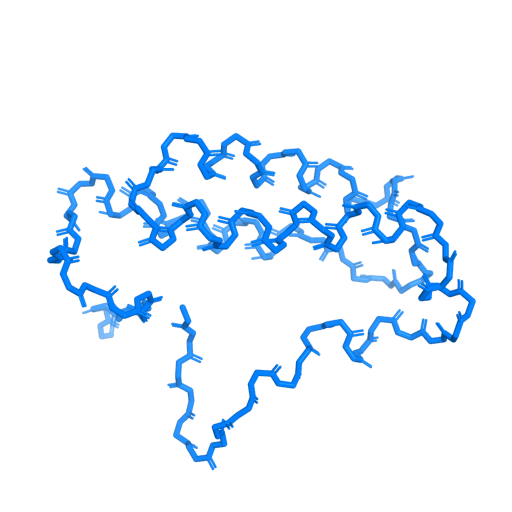903 4.515 13.030 1.00 86.25 89 LYS A CA 1
ATOM 728 C C . LYS A 1 89 ? -7.940 5.158 13.953 1.00 86.25 89 LYS A C 1
ATOM 730 O O . LYS A 1 89 ? -7.752 5.147 15.165 1.00 86.25 89 LYS A O 1
ATOM 735 N N . VAL A 1 90 ? -9.021 5.706 13.394 1.00 88.12 90 VAL A N 1
ATOM 736 C CA . VAL A 1 90 ? -10.114 6.325 14.165 1.00 88.12 90 VAL A CA 1
ATOM 737 C C . VAL A 1 90 ? -11.133 5.277 14.616 1.00 88.12 90 VAL A C 1
ATOM 739 O O . VAL A 1 90 ? -11.574 5.299 15.763 1.00 88.12 90 VAL A O 1
ATOM 742 N N . THR A 1 91 ? -11.486 4.351 13.725 1.00 84.94 91 THR A N 1
ATOM 743 C CA . THR A 1 91 ? -12.480 3.296 13.949 1.00 84.94 91 THR A CA 1
ATOM 744 C C . THR A 1 91 ? -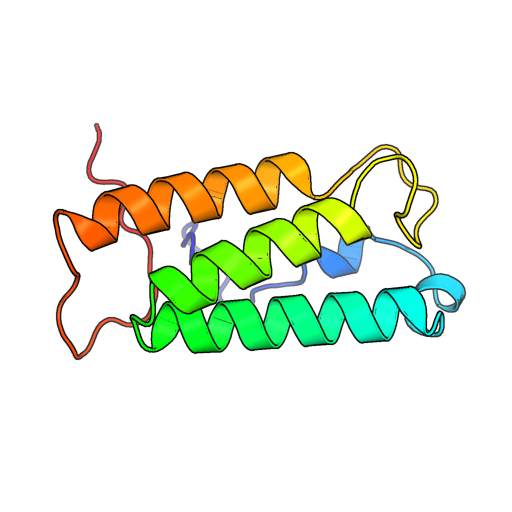11.864 1.935 13.621 1.00 84.94 91 THR A C 1
ATOM 746 O O . THR A 1 91 ? -12.097 1.401 12.533 1.00 84.94 91 THR A O 1
ATOM 749 N N . PRO A 1 92 ? -11.038 1.369 14.519 1.00 81.50 92 PRO A N 1
ATOM 750 C CA . PRO A 1 92 ? -10.360 0.113 14.241 1.00 81.50 92 PRO A CA 1
ATOM 751 C C . PRO A 1 92 ? -11.373 -1.029 14.081 1.00 81.50 92 PRO A C 1
ATOM 753 O O . PRO A 1 92 ? -12.334 -1.120 14.853 1.00 81.50 92 PRO A O 1
ATOM 756 N N . PRO A 1 93 ? -11.180 -1.906 13.084 1.00 80.19 93 PRO A N 1
ATOM 757 C CA . PRO A 1 93 ? -12.007 -3.085 12.913 1.00 80.19 93 PRO A CA 1
ATOM 758 C C . PRO A 1 93 ? -11.746 -4.101 14.038 1.00 80.19 93 PRO A C 1
ATOM 760 O O . PRO A 1 93 ? -10.756 -4.024 14.768 1.00 80.19 93 PRO A O 1
ATOM 763 N N . ALA A 1 94 ? -12.642 -5.077 14.183 1.00 79.75 94 ALA A N 1
ATOM 764 C CA . ALA A 1 94 ? -12.501 -6.132 15.185 1.00 79.75 94 ALA A CA 1
ATOM 765 C C . ALA A 1 94 ? -11.226 -6.972 14.966 1.00 79.75 94 ALA A C 1
ATOM 767 O O . ALA A 1 94 ? -10.681 -7.030 13.867 1.00 79.75 94 ALA A O 1
ATOM 768 N N . ALA A 1 95 ? -10.725 -7.633 16.011 1.00 74.94 95 ALA A N 1
ATOM 769 C CA . ALA A 1 95 ? -9.478 -8.407 15.938 1.00 74.94 95 ALA A CA 1
ATOM 770 C C . ALA A 1 95 ? -9.538 -9.599 14.955 1.00 74.94 95 ALA A C 1
ATOM 772 O O . ALA A 1 95 ? -8.502 -10.061 14.489 1.00 74.94 95 ALA A O 1
ATOM 773 N N . ASP A 1 96 ? -10.740 -10.083 14.634 1.00 73.50 96 ASP A N 1
ATOM 774 C CA . ASP A 1 96 ? -11.030 -11.148 13.666 1.00 73.50 96 ASP A CA 1
ATOM 775 C C . ASP A 1 96 ? -11.297 -10.624 12.245 1.00 73.50 96 ASP A C 1
ATOM 777 O O . ASP A 1 96 ? -11.773 -11.361 11.380 1.00 73.50 96 ASP A O 1
ATOM 781 N N . TRP A 1 97 ? -10.993 -9.352 11.994 1.00 76.31 97 TRP A N 1
ATOM 782 C CA . TRP A 1 97 ? -11.215 -8.716 10.709 1.00 76.31 97 TRP A CA 1
ATOM 783 C C . TRP A 1 97 ? -10.500 -9.444 9.567 1.00 76.31 97 TRP A C 1
ATOM 785 O O . TRP A 1 97 ? -9.284 -9.629 9.557 1.00 76.31 97 TRP A O 1
ATOM 795 N N . ASP A 1 98 ? -11.276 -9.797 8.549 1.00 66.19 98 ASP A N 1
ATOM 796 C CA . ASP A 1 98 ? -10.845 -10.528 7.357 1.00 66.19 98 ASP A CA 1
ATOM 797 C C . ASP A 1 98 ? -10.094 -9.652 6.332 1.00 66.19 98 ASP A C 1
ATOM 799 O O . ASP A 1 98 ? -9.762 -10.098 5.231 1.00 66.19 98 ASP A O 1
ATOM 803 N N . GLY A 1 99 ? -9.811 -8.392 6.677 1.00 63.78 99 GLY A N 1
ATOM 804 C CA . GLY A 1 99 ? -9.163 -7.416 5.808 1.00 63.78 99 GLY A CA 1
ATOM 805 C C . GLY A 1 99 ? -10.111 -6.735 4.816 1.00 63.78 99 GLY A C 1
ATOM 806 O O . GLY A 1 99 ? -9.640 -6.017 3.918 1.00 63.78 99 GLY A O 1
ATOM 807 N N . VAL A 1 100 ? -11.421 -7.008 4.859 1.00 62.50 100 VAL A N 1
ATOM 808 C CA . VAL A 1 100 ? -12.400 -6.423 3.934 1.00 62.50 100 VAL A CA 1
ATOM 809 C C . VAL A 1 100 ? -12.682 -4.981 4.322 1.00 62.50 100 VAL A C 1
ATOM 811 O O . VAL A 1 100 ? -13.112 -4.687 5.435 1.00 62.50 100 VAL A O 1
ATOM 814 N N . PHE A 1 101 ? -12.462 -4.071 3.371 1.00 58.59 101 PHE A N 1
ATOM 815 C CA . PHE A 1 101 ? -12.865 -2.690 3.560 1.00 58.59 101 PHE A CA 1
ATOM 816 C C . PHE A 1 101 ? -14.346 -2.568 3.235 1.00 58.59 101 PHE A C 1
ATOM 818 O O . PHE A 1 101 ? -14.744 -2.703 2.075 1.00 58.59 101 PHE A O 1
ATOM 825 N N . ILE A 1 102 ? -15.152 -2.338 4.265 1.00 56.62 102 ILE A N 1
ATOM 826 C CA . ILE A 1 102 ? -16.567 -2.024 4.119 1.00 56.62 102 ILE A CA 1
ATOM 827 C C . ILE A 1 102 ? -16.661 -0.503 4.067 1.00 56.62 102 ILE A C 1
ATOM 829 O O . ILE A 1 102 ? -16.604 0.149 5.104 1.00 56.62 102 ILE A O 1
ATOM 833 N N . ALA A 1 103 ? -16.790 0.057 2.863 1.00 46.69 103 ALA A N 1
ATOM 834 C CA . ALA A 1 103 ? -17.128 1.467 2.710 1.00 46.69 103 ALA A CA 1
ATOM 835 C C . ALA A 1 103 ? -18.510 1.684 3.343 1.00 46.69 103 ALA A C 1
ATOM 837 O O . ALA A 1 103 ? -19.511 1.168 2.840 1.00 46.69 103 ALA A O 1
ATOM 838 N N . THR A 1 104 ? -18.566 2.369 4.485 1.00 47.66 104 THR A N 1
ATOM 839 C CA . THR A 1 104 ? -19.827 2.594 5.213 1.00 47.66 104 THR A CA 1
ATOM 840 C C . THR A 1 104 ? -20.623 3.786 4.678 1.00 47.66 104 THR A C 1
ATOM 842 O O . THR A 1 104 ? -21.737 4.045 5.136 1.00 47.66 104 THR A O 1
ATOM 845 N N . THR A 1 105 ? -20.112 4.479 3.664 1.00 38.94 105 THR A N 1
ATOM 846 C CA . THR A 1 105 ? -20.766 5.645 3.073 1.00 38.94 105 THR A CA 1
ATOM 847 C C . THR A 1 105 ? -21.710 5.241 1.939 1.00 38.94 105 THR A C 1
ATOM 849 O O . THR A 1 105 ? -21.303 4.638 0.946 1.00 38.94 105 THR A O 1
ATOM 852 N N . LYS A 1 106 ? -22.993 5.556 2.150 1.00 33.28 106 LYS A N 1
ATOM 853 C CA . LYS A 1 106 ? -24.082 5.529 1.164 1.00 33.28 106 LYS A CA 1
ATOM 854 C C . LYS A 1 106 ? -23.882 6.538 0.040 1.00 33.28 106 LYS A C 1
ATOM 856 O O . LYS A 1 106 ? -23.304 7.607 0.328 1.00 33.28 106 LYS A O 1
#

pLDDT: mean 74.61, std 19.84, range [29.12, 95.5]

Foldseek 3Di:
DEDDPDDPDPPDPDVVLDDPVLVPDPLSVVLVVLVVVLLVCVLQLVLVVSLVSLVVSQVCFDPPNNSGDDPDGCPVVSVVSNVVSVVCVVVPDDNPDPSYDDPPDD

Secondary structure (DSSP, 8-state):
----TT------GGGGS--HHHHH-HHHHHHHHHHHHHHHHHHTT-HHHHHHHHHHHHHHTSTTT-SS-SS--SHHHHHHHHHHHHHHHHSPPPTT--S-------

Sequence (106 aa):
FIQVKGKTSGTYIYGLMGDADVMNDPAFVNLKDKIHTAMEIYRTQRWDEAAEMFKEIRTLGNDENRPWHLEVNLDTLCDLYDERIAEYKVTPPAADWDGVFIATTK

Radius of gyration: 14.62 Å; chains: 1; bounding box: 38×24×36 Å